Protein AF-A0A5D0MLZ3-F1 (afdb_monomer)

Sequence (63 aa):
MSVKKELELRIKELEKEIENTEGTKCEVYSRIVGYHRPVENWNDGKKDEFYHRQDYKESVSDT

Nearest PDB structures (foldseek):
  7dej-assembly2_B  TM=2.769E-01  e=5.225E+00  Homo sapiens

Foldseek 3Di:
DPVVVVVVVVVVVVVVVVVPDDDDDDFDWDDQPHDIDGPVPDDPVSVVVVVVDDDDDDDPPPD

pLDDT: mean 91.43, std 8.68, range [56.44, 97.19]

Organism: Flexistipes sinusarabici (NCBI:txid2352)

Radius of gyration: 22.99 Å; Cα contacts (8 Å, |Δi|>4): 19; chains: 1; bounding box: 46×46×54 Å

Mean predicted aligned error: 8.13 Å

InterPro domains:
  IPR012833 Ribonucleoside-triphosphate reductase, anaerobic [PF13597] (24-56)

Solvent-accessible surface area (backbone atoms only — not comparable to full-atom values): 4284 Å² total; per-residue (Å²): 144,57,67,69,62,52,51,54,52,50,49,55,51,51,53,52,51,57,72,70,58,81,83,79,91,75,90,53,70,45,76,72,90,91,50,76,42,52,56,89,74,56,53,70,71,56,53,55,53,56,73,69,60,78,81,89,73,79,79,81,73,93,122

Secondary structure (DSSP, 8-state):
--HHHHHHHHHHHHHHHHHT--PPP---EEE-SSSEEEGGG--HHHHHHHHH--PPPP-----

Structure (mmCIF, N/CA/C/O backbone):
data_AF-A0A5D0MLZ3-F1
#
_entry.id   AF-A0A5D0MLZ3-F1
#
loop_
_atom_site.group_PDB
_atom_site.id
_atom_site.type_symbol
_atom_site.label_atom_id
_atom_site.label_alt_id
_atom_site.label_comp_id
_atom_site.label_asym_id
_atom_site.label_entity_id
_atom_site.label_seq_id
_atom_site.pdbx_PDB_ins_code
_atom_site.Cartn_x
_atom_site.Cartn_y
_atom_site.Cartn_z
_atom_site.occupancy
_atom_site.B_iso_or_equiv
_atom_site.auth_seq_id
_atom_site.auth_comp_id
_atom_site.auth_asym_id
_atom_site.auth_atom_id
_atom_site.pdbx_PDB_model_num
ATOM 1 N N . MET A 1 1 ? -28.549 -4.716 37.962 1.00 60.56 1 MET A N 1
ATOM 2 C CA . MET A 1 1 ? -28.462 -4.066 36.634 1.00 60.56 1 MET A CA 1
ATOM 3 C C . MET A 1 1 ? -27.580 -2.821 36.731 1.00 60.56 1 MET A C 1
ATOM 5 O O . MET A 1 1 ? -28.105 -1.739 36.930 1.00 60.56 1 MET A O 1
ATOM 9 N N . SER A 1 2 ? -26.253 -2.966 36.667 1.00 75.56 2 SER A N 1
ATOM 10 C CA . SER A 1 2 ? -25.322 -1.819 36.754 1.00 75.56 2 SER A CA 1
ATOM 11 C C . SER A 1 2 ? -24.150 -1.998 35.789 1.00 75.56 2 SER A C 1
ATOM 13 O O . SER A 1 2 ? -23.901 -1.141 34.954 1.00 75.56 2 SER A O 1
ATOM 15 N N . VAL A 1 3 ? -23.555 -3.194 35.788 1.00 91.44 3 VAL A N 1
ATOM 16 C CA . VAL A 1 3 ? -22.372 -3.528 34.976 1.00 91.44 3 VAL A CA 1
ATOM 17 C C . VAL A 1 3 ? -22.634 -3.466 33.468 1.00 91.44 3 VAL A C 1
ATOM 19 O O . VAL A 1 3 ? -21.847 -2.896 32.727 1.00 91.44 3 VAL A O 1
ATOM 22 N N . LYS A 1 4 ? -23.767 -4.001 32.990 1.00 92.19 4 LYS A N 1
ATOM 23 C CA . LYS A 1 4 ? -24.088 -3.991 31.551 1.00 92.19 4 LYS A CA 1
ATOM 24 C C . LYS A 1 4 ? -24.171 -2.566 30.986 1.00 92.19 4 LYS A C 1
ATOM 26 O O . LYS A 1 4 ? -23.649 -2.305 29.913 1.00 92.19 4 LYS A O 1
ATOM 31 N N . LYS A 1 5 ? -24.783 -1.650 31.740 1.00 92.75 5 LYS A N 1
ATOM 32 C CA . LYS A 1 5 ? -24.957 -0.250 31.336 1.00 92.75 5 LYS A CA 1
ATOM 33 C C . LYS A 1 5 ? -23.622 0.500 31.306 1.00 92.75 5 LYS A C 1
ATOM 35 O O . LYS A 1 5 ? -23.403 1.333 30.437 1.00 92.75 5 LYS A O 1
ATOM 40 N N . GLU A 1 6 ? -22.736 0.190 32.246 1.00 93.88 6 GLU A N 1
ATOM 41 C CA . GLU A 1 6 ? -21.379 0.739 32.294 1.00 93.88 6 GLU A CA 1
ATOM 42 C C . GLU A 1 6 ? -20.532 0.263 31.107 1.00 93.88 6 GLU A C 1
ATOM 44 O O . GLU A 1 6 ? -19.879 1.070 30.452 1.00 93.88 6 GLU A O 1
ATOM 49 N N . LEU A 1 7 ? -20.620 -1.024 30.760 1.00 95.44 7 LEU A N 1
ATOM 50 C CA . LEU A 1 7 ? -19.939 -1.579 29.590 1.00 95.44 7 LEU A CA 1
ATOM 51 C C . LEU A 1 7 ? -20.455 -0.979 28.277 1.00 95.44 7 LEU A C 1
ATOM 53 O O . LEU A 1 7 ? -19.656 -0.653 27.407 1.00 95.44 7 LEU A O 1
ATOM 57 N N . GLU A 1 8 ? -21.768 -0.791 28.138 1.00 96.50 8 GLU A N 1
ATOM 58 C CA . GLU A 1 8 ? -22.363 -0.148 26.956 1.00 96.50 8 GLU A CA 1
ATOM 59 C C . GLU A 1 8 ? -21.882 1.300 26.789 1.00 96.50 8 GLU A C 1
ATOM 61 O O . GLU A 1 8 ? -21.551 1.722 25.680 1.00 96.50 8 GLU A O 1
ATOM 66 N N . LEU A 1 9 ? -21.791 2.055 27.889 1.00 95.44 9 LEU A N 1
ATOM 67 C CA . LEU A 1 9 ? -21.225 3.405 27.874 1.00 95.44 9 LEU A CA 1
ATOM 68 C C . LEU A 1 9 ? -19.748 3.386 27.476 1.00 95.44 9 LEU A C 1
ATOM 70 O O . LEU A 1 9 ? -19.335 4.178 26.632 1.00 95.44 9 LEU A O 1
ATOM 74 N N . ARG A 1 10 ? -18.973 2.444 28.024 1.00 95.81 10 ARG A N 1
ATOM 75 C CA . ARG A 1 10 ? -17.549 2.312 27.719 1.00 95.81 10 ARG A CA 1
ATOM 76 C C . ARG A 1 10 ? -17.292 1.947 26.258 1.00 95.81 10 ARG A C 1
ATOM 78 O O . ARG A 1 10 ? -16.383 2.507 25.655 1.00 95.81 10 ARG A O 1
ATOM 85 N N . ILE A 1 11 ? -18.086 1.042 25.684 1.00 96.81 11 ILE A N 1
ATOM 86 C CA . ILE A 1 11 ? -18.006 0.691 24.257 1.00 96.81 11 ILE A CA 1
ATOM 87 C C . ILE A 1 11 ? -18.255 1.934 23.405 1.00 96.81 11 ILE A C 1
ATOM 89 O O . ILE A 1 11 ? -17.442 2.246 22.544 1.00 96.81 11 ILE A O 1
ATOM 93 N N . LYS A 1 12 ? -19.311 2.696 23.708 1.00 96.50 12 LYS A N 1
ATOM 94 C CA . LYS A 1 12 ? -19.653 3.917 22.968 1.00 96.50 12 LYS A CA 1
ATOM 95 C C . LYS A 1 12 ? -18.543 4.975 23.017 1.00 96.50 12 LYS A C 1
ATOM 97 O O . LYS A 1 12 ? -18.315 5.684 22.040 1.00 96.50 12 LYS A O 1
ATOM 102 N N . GLU A 1 13 ? -17.870 5.114 24.156 1.00 95.94 13 GLU A N 1
ATOM 103 C CA . GLU A 1 13 ? -16.715 6.008 24.289 1.00 95.94 13 GLU A CA 1
ATOM 104 C C . GLU A 1 13 ? -15.530 5.542 23.441 1.00 95.94 13 GLU A C 1
ATOM 106 O O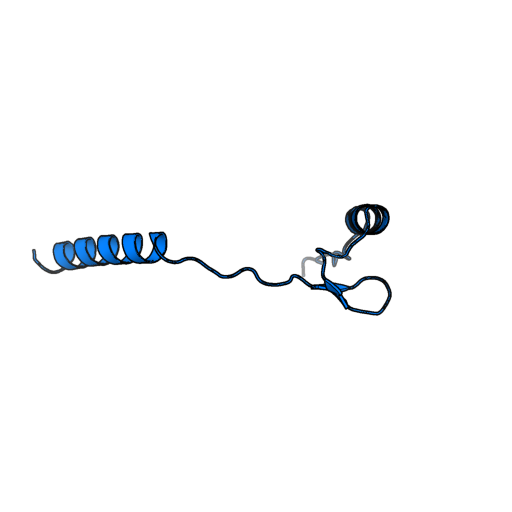 . GLU A 1 13 ? -14.945 6.351 22.726 1.00 95.94 13 GLU A O 1
ATOM 111 N N . LEU A 1 14 ? -15.210 4.246 23.484 1.00 95.12 14 LEU A N 1
ATOM 112 C CA . LEU A 1 14 ? -14.111 3.660 22.715 1.00 95.12 14 LEU A CA 1
ATOM 113 C C . LEU A 1 14 ? -14.364 3.727 21.206 1.00 95.12 14 LEU A C 1
ATOM 115 O O . LEU A 1 14 ? -13.448 4.025 20.450 1.00 95.12 14 LEU A O 1
ATOM 119 N N . GLU A 1 15 ? -15.600 3.505 20.758 1.00 95.44 15 GLU A N 1
ATOM 120 C CA . GLU A 1 15 ? -15.987 3.672 19.351 1.00 95.44 15 GLU A CA 1
ATOM 121 C C . GLU A 1 15 ? -15.750 5.109 18.877 1.00 95.44 15 GLU A C 1
ATOM 123 O O . GLU A 1 15 ? -15.194 5.325 17.801 1.00 95.44 15 GLU A O 1
ATOM 128 N N . LYS A 1 16 ? -16.094 6.098 19.711 1.00 94.31 16 LYS A N 1
ATOM 129 C CA . LYS A 1 16 ? -15.829 7.511 19.425 1.00 94.31 16 LYS A CA 1
ATOM 130 C C . LYS A 1 16 ? -14.330 7.830 19.422 1.00 94.31 16 LYS A C 1
ATOM 132 O O . LYS A 1 16 ? -13.880 8.670 18.649 1.00 94.31 16 LYS A O 1
ATOM 137 N N . GLU A 1 17 ? -13.548 7.207 20.295 1.00 93.12 17 GLU A N 1
ATOM 138 C CA . GLU A 1 17 ? -12.092 7.374 20.330 1.00 93.12 17 GLU A CA 1
ATOM 139 C C . GLU A 1 17 ? -11.430 6.782 19.076 1.00 93.12 17 GLU A C 1
ATOM 141 O O . GLU A 1 17 ? -10.584 7.432 18.463 1.00 93.12 17 GLU A O 1
ATOM 146 N N . ILE A 1 18 ? -11.886 5.606 18.634 1.00 93.12 18 ILE A N 1
ATOM 147 C CA . ILE A 1 18 ? -11.465 4.984 17.372 1.00 93.12 18 ILE A CA 1
ATOM 148 C C . ILE A 1 18 ? -11.817 5.884 16.183 1.00 93.12 18 ILE A C 1
ATOM 150 O O . ILE A 1 18 ? -10.968 6.097 15.324 1.00 93.12 18 ILE A O 1
ATOM 154 N N . GLU A 1 19 ? -13.025 6.455 16.147 1.00 93.31 19 GLU A N 1
ATOM 155 C CA . GLU A 1 19 ? -13.448 7.380 15.083 1.00 93.31 19 GLU A CA 1
ATOM 156 C C . GLU A 1 19 ? -12.547 8.623 14.992 1.00 93.31 19 GLU A C 1
ATOM 158 O O . GLU A 1 19 ? -12.268 9.104 13.897 1.00 93.31 19 GLU A O 1
ATOM 163 N N . ASN A 1 20 ? -12.059 9.124 16.130 1.00 89.44 20 ASN A N 1
ATOM 164 C CA . ASN A 1 20 ? -11.181 10.297 16.186 1.00 89.44 20 ASN A CA 1
ATOM 165 C C . ASN A 1 20 ? -9.687 9.961 16.061 1.00 89.44 20 ASN A C 1
ATOM 167 O O . ASN A 1 20 ? -8.852 10.864 16.111 1.00 89.44 20 ASN A O 1
ATOM 171 N N . THR A 1 21 ? -9.329 8.686 15.923 1.00 91.62 21 THR A N 1
ATOM 172 C CA . THR A 1 21 ? -7.937 8.273 15.754 1.00 91.62 21 THR A CA 1
ATOM 173 C C . THR A 1 21 ? -7.565 8.323 14.273 1.00 91.62 21 THR A C 1
ATOM 175 O O . THR A 1 21 ? -8.071 7.538 13.474 1.00 91.62 21 THR A O 1
ATOM 178 N N . GLU A 1 22 ? -6.635 9.207 13.903 1.00 90.75 22 GLU A N 1
ATOM 179 C CA . GLU A 1 22 ? -6.053 9.252 12.558 1.00 90.75 22 GLU A CA 1
ATOM 180 C C . GLU A 1 22 ? -4.603 8.747 12.546 1.00 90.75 22 GLU A C 1
ATOM 182 O O . GLU A 1 22 ? -3.804 9.031 13.439 1.00 90.75 22 GLU A O 1
ATOM 187 N N . GLY A 1 23 ? -4.261 7.959 11.525 1.00 89.19 23 GLY A N 1
ATOM 188 C CA . GLY A 1 23 ? -2.888 7.522 11.280 1.00 89.19 23 GLY A CA 1
ATOM 189 C C . GLY A 1 23 ? -2.105 8.543 10.455 1.00 89.19 23 GLY A C 1
ATOM 190 O O . GLY A 1 23 ? -2.674 9.338 9.710 1.00 89.19 23 GLY A O 1
ATOM 191 N N . THR A 1 24 ? -0.776 8.482 10.523 1.00 90.81 24 THR A N 1
ATOM 192 C CA . THR A 1 24 ? 0.093 9.214 9.594 1.00 90.81 24 THR A CA 1
ATOM 193 C C . THR A 1 24 ? 0.376 8.384 8.345 1.00 90.81 24 THR A C 1
ATOM 195 O O . THR A 1 24 ? 0.325 7.151 8.358 1.00 90.81 24 THR A O 1
ATOM 198 N N . LYS A 1 25 ? 0.683 9.058 7.231 1.00 91.94 25 LYS A N 1
ATOM 199 C CA . LYS A 1 25 ? 1.120 8.367 6.013 1.00 91.94 25 LYS A CA 1
ATOM 200 C C . LYS A 1 25 ? 2.450 7.658 6.269 1.00 91.94 25 LYS A C 1
ATOM 202 O O . LYS A 1 25 ? 3.376 8.252 6.816 1.00 91.94 25 LYS A O 1
ATOM 207 N N . CYS A 1 26 ? 2.536 6.410 5.828 1.00 93.94 26 CYS A N 1
ATOM 208 C CA . CYS A 1 26 ? 3.753 5.611 5.849 1.00 93.94 26 CYS A CA 1
ATOM 209 C C . CYS A 1 26 ? 4.229 5.387 4.412 1.00 93.94 26 CYS A C 1
ATOM 211 O O . CYS A 1 26 ? 3.416 5.088 3.534 1.00 93.94 26 CYS A O 1
ATOM 213 N N . GLU A 1 27 ? 5.533 5.519 4.174 1.00 95.56 27 GLU A N 1
ATOM 214 C CA . GLU A 1 27 ? 6.117 5.187 2.878 1.00 95.56 27 GLU A CA 1
ATOM 215 C C . GLU A 1 27 ? 6.104 3.669 2.670 1.00 95.56 27 GLU A C 1
ATOM 217 O O . GLU A 1 27 ? 6.657 2.900 3.460 1.00 95.56 27 GLU A O 1
ATOM 222 N N . VAL A 1 28 ? 5.512 3.223 1.566 1.00 96.06 28 VAL A N 1
ATOM 223 C CA . VAL A 1 28 ? 5.484 1.803 1.209 1.00 96.06 28 VAL A CA 1
ATOM 224 C C . VAL A 1 28 ? 6.661 1.499 0.292 1.00 96.06 28 VAL A C 1
ATOM 226 O O .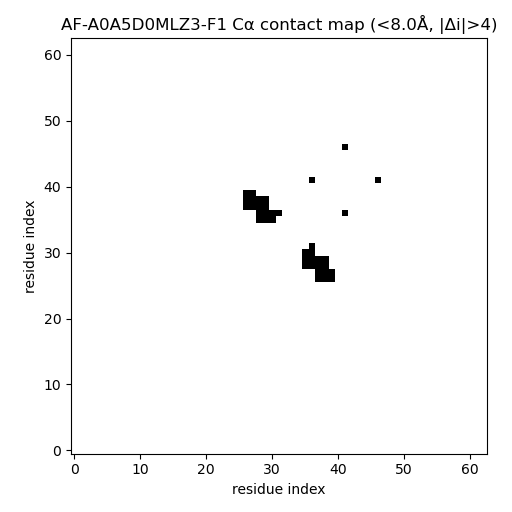 VAL A 1 28 ? 6.776 2.081 -0.785 1.00 96.06 28 VAL A O 1
ATOM 229 N N . TYR A 1 29 ? 7.523 0.564 0.687 1.00 96.81 29 TYR A N 1
ATOM 230 C CA . TYR A 1 29 ? 8.658 0.109 -0.119 1.00 96.81 29 TYR A CA 1
ATOM 231 C C . TYR A 1 29 ? 8.397 -1.289 -0.677 1.00 96.81 29 TYR A C 1
ATOM 233 O O . TYR A 1 29 ? 7.837 -2.149 -0.003 1.00 96.81 29 TYR A O 1
ATOM 241 N N . SER A 1 30 ? 8.852 -1.536 -1.905 1.00 95.12 30 SER A N 1
ATOM 242 C CA . SER A 1 30 ? 8.809 -2.867 -2.517 1.00 95.12 30 SER A CA 1
ATOM 243 C C . SER A 1 30 ? 10.053 -3.132 -3.371 1.00 95.12 30 SER A C 1
ATOM 245 O O . SER A 1 30 ? 10.775 -2.210 -3.773 1.00 95.12 30 SER A O 1
ATOM 247 N N . ARG A 1 31 ? 10.357 -4.416 -3.592 1.00 94.56 31 ARG A N 1
ATOM 248 C CA . ARG A 1 31 ? 11.562 -4.878 -4.292 1.00 94.56 31 ARG A CA 1
ATOM 249 C C . ARG A 1 31 ? 11.382 -4.802 -5.809 1.00 94.56 31 ARG A C 1
ATOM 251 O O . ARG A 1 31 ? 10.511 -5.456 -6.386 1.00 94.56 31 ARG A O 1
ATOM 258 N N . ILE A 1 32 ? 12.281 -4.075 -6.473 1.00 92.88 32 ILE A N 1
ATOM 259 C CA . ILE A 1 32 ? 12.298 -3.935 -7.937 1.00 92.88 32 ILE A CA 1
ATOM 260 C C . ILE A 1 32 ? 13.165 -5.039 -8.569 1.00 92.88 32 ILE A C 1
ATOM 262 O O . ILE A 1 32 ? 12.706 -6.173 -8.691 1.00 92.88 32 ILE A O 1
ATOM 266 N N . VAL A 1 33 ? 14.396 -4.715 -8.977 1.00 90.94 33 VAL A N 1
ATOM 267 C CA . VAL A 1 33 ? 15.396 -5.621 -9.571 1.00 90.94 33 VAL A CA 1
ATOM 268 C C . VAL A 1 33 ? 16.673 -5.546 -8.738 1.00 90.94 33 VAL A C 1
ATOM 270 O O . VAL A 1 33 ? 17.667 -4.951 -9.130 1.00 90.94 33 VAL A O 1
ATOM 273 N N . GLY A 1 34 ? 16.608 -6.093 -7.523 1.00 93.06 34 GLY A N 1
ATOM 274 C CA . GLY A 1 34 ? 17.769 -6.207 -6.630 1.00 93.06 34 GLY A CA 1
ATOM 275 C C . GLY A 1 34 ? 17.828 -5.215 -5.464 1.00 93.06 34 GLY A C 1
ATOM 276 O O . GLY A 1 34 ? 18.636 -5.425 -4.570 1.00 93.06 34 GLY A O 1
ATOM 277 N N . TYR A 1 35 ? 16.951 -4.208 -5.404 1.00 96.00 35 TYR A N 1
ATOM 278 C CA . TYR A 1 35 ? 16.876 -3.258 -4.282 1.00 96.00 35 TYR A CA 1
ATOM 279 C C . TYR A 1 35 ? 15.430 -2.824 -3.977 1.00 96.00 35 TYR A C 1
ATOM 281 O O . TYR A 1 35 ? 14.519 -3.069 -4.777 1.00 96.00 35 TYR A O 1
ATOM 289 N N . HIS A 1 36 ? 15.229 -2.198 -2.812 1.00 96.75 36 HIS A N 1
ATOM 290 C CA . HIS A 1 36 ? 13.946 -1.637 -2.374 1.00 96.75 36 HIS A CA 1
ATOM 291 C C . HIS A 1 36 ? 13.812 -0.174 -2.799 1.00 96.75 36 HIS A C 1
ATOM 293 O O . HIS A 1 36 ? 14.743 0.610 -2.631 1.00 96.75 36 HIS A O 1
ATOM 299 N N . ARG A 1 37 ? 12.642 0.199 -3.320 1.00 95.69 37 ARG A N 1
ATOM 300 C CA . ARG A 1 37 ? 12.307 1.578 -3.704 1.00 95.69 37 ARG A CA 1
ATOM 301 C C . ARG A 1 37 ? 10.896 1.9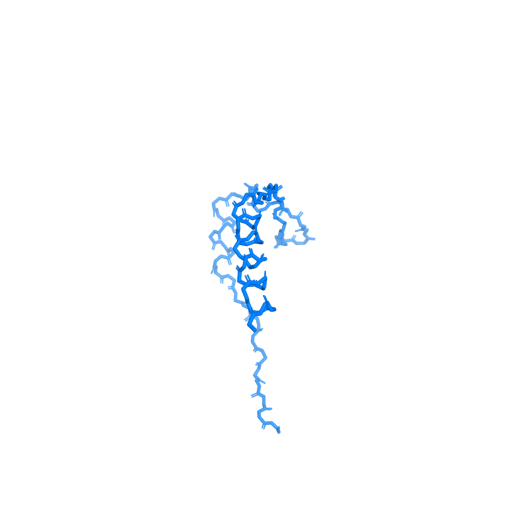18 -3.212 1.00 95.69 37 ARG A C 1
ATOM 303 O O . ARG A 1 37 ? 10.046 1.021 -3.277 1.00 95.69 37 ARG A O 1
ATOM 310 N N . PRO A 1 38 ? 10.621 3.173 -2.802 1.00 97.12 38 PRO A N 1
ATOM 311 C CA . PRO A 1 38 ? 9.260 3.614 -2.513 1.00 97.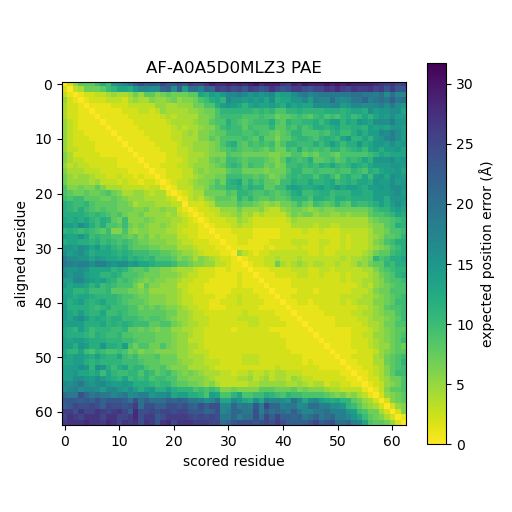12 38 PRO A CA 1
ATOM 312 C C . PRO A 1 38 ? 8.346 3.345 -3.706 1.00 97.12 38 PRO A C 1
ATOM 314 O O . PRO A 1 38 ? 8.703 3.679 -4.840 1.00 97.12 38 PRO A O 1
ATOM 317 N N . VAL A 1 39 ? 7.180 2.756 -3.456 1.00 95.69 39 VAL A N 1
ATOM 318 C CA . VAL A 1 39 ? 6.161 2.453 -4.471 1.00 95.69 39 VAL A CA 1
ATOM 319 C C . VAL A 1 39 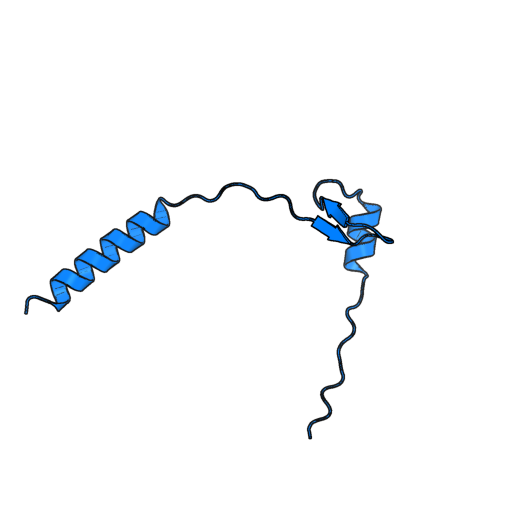? 5.651 3.736 -5.127 1.00 95.69 39 VAL A C 1
ATOM 321 O O . VAL A 1 39 ? 5.436 3.767 -6.336 1.00 95.69 39 VAL A O 1
ATOM 324 N N . GLU A 1 40 ? 5.567 4.829 -4.365 1.00 95.69 40 GLU A N 1
ATOM 325 C CA . GLU A 1 40 ? 5.199 6.159 -4.872 1.00 95.69 40 GLU A CA 1
ATOM 326 C C . GLU A 1 40 ? 6.153 6.663 -5.966 1.00 95.69 40 GLU A C 1
ATOM 328 O O . GLU A 1 40 ? 5.744 7.394 -6.864 1.00 95.69 40 GLU A O 1
ATOM 333 N N . ASN A 1 41 ? 7.408 6.204 -5.957 1.00 95.50 41 ASN A N 1
ATOM 334 C CA . ASN A 1 41 ? 8.430 6.615 -6.917 1.00 95.50 41 ASN A CA 1
ATOM 335 C C . ASN A 1 41 ? 8.503 5.710 -8.157 1.00 95.50 41 ASN A C 1
ATOM 337 O O . ASN A 1 41 ? 9.477 5.806 -8.910 1.00 95.50 41 ASN A O 1
ATOM 341 N N . TRP A 1 42 ? 7.564 4.786 -8.364 1.00 95.75 42 TRP A N 1
ATOM 342 C CA . TRP A 1 42 ? 7.569 3.897 -9.529 1.00 95.75 42 TRP A CA 1
ATOM 343 C C . TRP A 1 42 ? 7.065 4.617 -10.784 1.00 95.75 42 TRP A C 1
ATOM 345 O O . TRP A 1 42 ? 6.075 5.344 -10.743 1.00 95.75 42 TRP A O 1
ATOM 355 N N . ASN A 1 43 ? 7.729 4.380 -11.918 1.00 95.25 43 ASN A 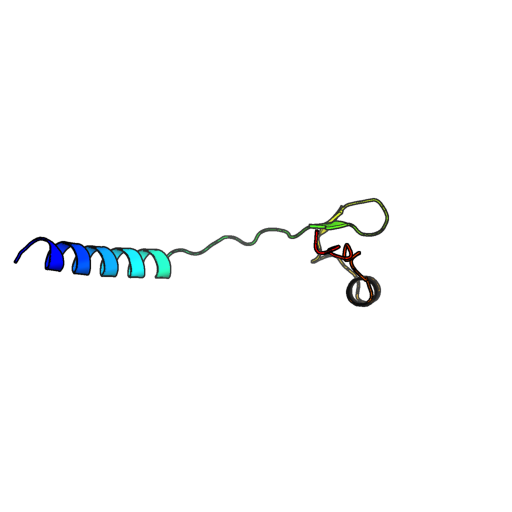N 1
ATOM 356 C CA . ASN A 1 43 ? 7.217 4.791 -13.225 1.00 95.25 43 ASN A CA 1
ATOM 357 C C . ASN A 1 43 ? 6.123 3.822 -13.709 1.00 95.25 43 ASN A C 1
ATOM 359 O O . ASN A 1 43 ? 5.956 2.735 -13.152 1.00 95.25 43 ASN A O 1
ATOM 363 N N . ASP A 1 44 ? 5.397 4.199 -14.760 1.00 97.19 44 ASP A N 1
ATOM 364 C CA . ASP A 1 44 ? 4.228 3.436 -15.218 1.00 97.19 44 ASP A CA 1
ATOM 365 C C . ASP A 1 44 ? 4.601 2.033 -15.707 1.00 97.19 44 ASP A C 1
ATOM 367 O O . ASP A 1 44 ? 4.016 1.053 -15.259 1.00 97.19 44 ASP A O 1
ATOM 371 N N . GLY A 1 45 ? 5.687 1.901 -16.475 1.00 96.19 45 GLY A N 1
ATOM 372 C CA . GLY A 1 45 ? 6.164 0.587 -16.917 1.00 96.19 45 GLY A CA 1
ATOM 373 C C . GLY A 1 45 ? 6.541 -0.358 -15.768 1.00 96.19 45 GLY A C 1
ATOM 374 O O . GLY A 1 45 ? 6.377 -1.570 -15.892 1.00 96.19 45 GLY A O 1
ATOM 375 N N . LYS A 1 46 ? 7.016 0.164 -14.625 1.00 95.31 46 LYS A N 1
ATOM 376 C CA . LYS A 1 46 ? 7.306 -0.671 -13.453 1.00 95.31 46 LYS A CA 1
ATOM 377 C C . LYS A 1 46 ? 6.039 -1.108 -12.724 1.00 95.31 46 LYS A C 1
ATOM 379 O O . LYS A 1 46 ? 6.003 -2.231 -12.225 1.00 95.31 46 LYS A O 1
ATOM 384 N N . LYS A 1 47 ? 5.027 -0.240 -12.653 1.00 95.44 47 LYS A N 1
ATOM 385 C CA . LYS A 1 47 ? 3.710 -0.601 -12.111 1.00 95.44 47 LYS A CA 1
ATOM 386 C C . LYS A 1 47 ? 3.093 -1.712 -12.960 1.00 95.44 47 LYS A C 1
ATOM 388 O O . LYS A 1 47 ?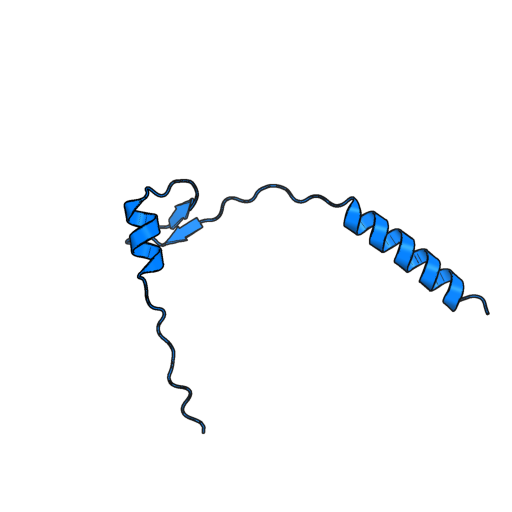 2.722 -2.742 -12.408 1.00 95.44 47 LYS A O 1
ATOM 393 N N . ASP A 1 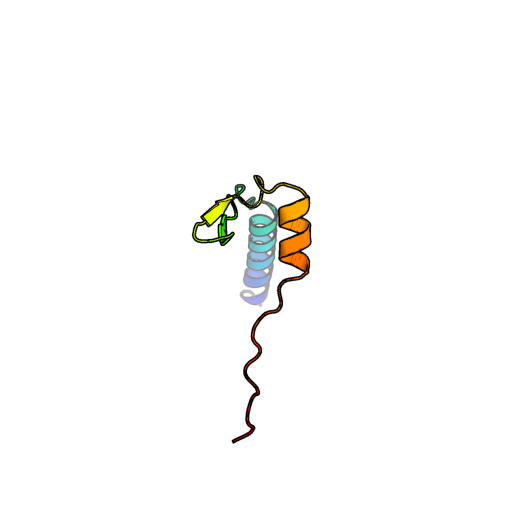48 ? 3.106 -1.550 -14.283 1.00 97.19 48 ASP A N 1
ATOM 394 C CA . ASP A 1 48 ? 2.604 -2.553 -15.223 1.00 97.19 48 ASP A CA 1
ATOM 395 C C . ASP A 1 48 ? 3.363 -3.878 -15.098 1.00 97.19 48 ASP A C 1
ATOM 397 O O . ASP A 1 48 ? 2.739 -4.926 -14.956 1.00 97.19 48 ASP A O 1
ATOM 401 N N . GLU A 1 49 ? 4.702 -3.868 -15.082 1.00 96.12 49 GLU A N 1
ATOM 402 C CA . GLU A 1 49 ? 5.487 -5.097 -14.876 1.00 96.12 49 GLU A CA 1
ATOM 403 C C . GLU A 1 49 ? 5.144 -5.785 -13.554 1.00 96.12 49 GLU A C 1
ATOM 405 O O . GLU A 1 49 ? 5.017 -7.009 -13.528 1.00 96.12 49 GLU A O 1
ATOM 410 N N . PHE A 1 50 ? 4.963 -5.027 -12.469 1.00 94.94 50 PHE A N 1
ATOM 411 C CA . PHE A 1 50 ? 4.610 -5.598 -11.173 1.00 94.94 50 PHE A CA 1
ATOM 412 C C . PHE A 1 50 ? 3.268 -6.338 -11.219 1.00 94.94 50 PHE A C 1
ATOM 414 O O . PHE A 1 50 ? 3.185 -7.439 -10.682 1.00 94.94 50 PHE A O 1
ATOM 421 N N . TYR A 1 51 ? 2.257 -5.798 -11.908 1.00 95.00 51 TYR A N 1
ATOM 422 C CA . TYR A 1 51 ? 0.959 -6.467 -12.079 1.00 95.00 51 TYR A CA 1
ATOM 423 C C . TYR A 1 51 ? 1.036 -7.776 -12.874 1.00 95.00 51 TYR A C 1
ATOM 425 O O . TYR A 1 51 ? 0.176 -8.639 -12.711 1.00 95.00 51 TYR A O 1
ATOM 433 N N . HIS A 1 52 ? 2.063 -7.950 -13.706 1.00 96.69 52 HIS A N 1
ATOM 434 C CA . HIS A 1 52 ? 2.284 -9.190 -14.451 1.00 96.69 52 HIS A CA 1
ATOM 435 C C . HIS A 1 52 ? 3.090 -10.238 -13.666 1.00 96.69 52 HIS A C 1
ATOM 437 O O . HIS A 1 52 ? 3.192 -11.382 -14.118 1.00 96.69 52 HIS A O 1
ATOM 443 N N . ARG A 1 53 ? 3.661 -9.893 -12.500 1.00 95.06 53 ARG A N 1
ATOM 444 C CA . ARG A 1 53 ? 4.391 -10.857 -11.662 1.00 95.06 53 ARG A CA 1
ATOM 445 C C . ARG A 1 53 ? 3.455 -11.964 -11.189 1.00 95.06 53 ARG A C 1
ATOM 447 O O . ARG A 1 53 ? 2.293 -11.726 -10.881 1.00 95.06 53 ARG A O 1
ATOM 454 N N . GLN A 1 54 ? 3.985 -13.179 -11.130 1.00 94.88 54 GLN A N 1
ATOM 455 C CA . GLN A 1 54 ? 3.279 -14.335 -10.595 1.00 94.88 54 GLN A CA 1
ATOM 456 C C . 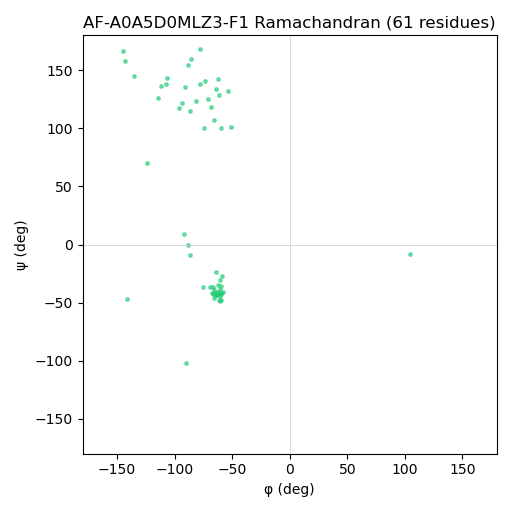GLN A 1 54 ? 3.993 -14.796 -9.335 1.00 94.88 54 GLN A C 1
ATOM 458 O O . GLN A 1 54 ? 5.202 -15.045 -9.358 1.00 94.88 54 GLN A O 1
ATOM 463 N N . ASP A 1 55 ? 3.237 -14.910 -8.250 1.00 91.56 55 ASP A N 1
ATOM 464 C CA . ASP A 1 55 ? 3.739 -15.505 -7.023 1.00 91.56 55 ASP A CA 1
ATOM 465 C C . ASP A 1 55 ? 3.846 -17.017 -7.195 1.00 91.56 55 ASP A C 1
ATOM 467 O O . ASP A 1 55 ? 2.981 -17.668 -7.792 1.00 91.56 55 ASP A O 1
ATOM 471 N N . TYR A 1 56 ? 4.909 -17.589 -6.641 1.00 92.50 56 TYR A N 1
ATOM 472 C CA . TYR A 1 56 ? 5.013 -19.033 -6.542 1.00 92.50 56 TYR A CA 1
ATOM 473 C C . TYR A 1 56 ? 3.972 -19.535 -5.539 1.00 92.50 56 TYR A C 1
ATOM 475 O O . TYR A 1 56 ? 4.011 -19.178 -4.361 1.00 92.50 56 TYR A O 1
ATOM 483 N N . LYS A 1 57 ? 3.041 -20.366 -6.006 1.00 90.50 57 LYS A N 1
ATOM 484 C CA . LYS A 1 57 ? 2.118 -21.100 -5.140 1.00 90.50 57 LYS A CA 1
ATOM 485 C C . LYS A 1 57 ? 2.700 -22.484 -4.920 1.00 90.50 57 LYS A C 1
ATOM 487 O O . LYS A 1 57 ? 2.859 -23.239 -5.877 1.00 90.50 57 LYS A O 1
ATOM 492 N N . GLU A 1 58 ? 3.022 -22.806 -3.674 1.00 86.06 58 GLU A N 1
ATOM 493 C CA . GLU A 1 58 ? 3.339 -24.180 -3.311 1.00 86.06 58 GLU A CA 1
ATOM 494 C C . GLU A 1 58 ? 2.101 -25.042 -3.584 1.00 86.06 58 GLU A C 1
ATOM 496 O O . GLU A 1 58 ? 0.985 -24.694 -3.189 1.00 86.06 58 GLU A O 1
ATOM 501 N N . SER A 1 59 ? 2.274 -26.142 -4.317 1.00 80.06 59 SER A N 1
ATOM 502 C CA . SER A 1 59 ? 1.227 -27.148 -4.422 1.00 80.06 59 SER A CA 1
ATOM 503 C C . SER A 1 59 ? 1.068 -27.754 -3.037 1.00 80.06 59 SER A C 1
ATOM 505 O O . SER A 1 59 ? 1.954 -28.486 -2.599 1.00 80.06 59 SER A O 1
ATOM 507 N N . VAL A 1 60 ? -0.022 -27.427 -2.343 1.00 74.19 60 VAL A N 1
ATOM 508 C CA . VAL A 1 60 ? -0.387 -28.122 -1.110 1.00 74.19 60 VAL A CA 1
ATOM 509 C C . VAL A 1 60 ? -0.581 -29.583 -1.503 1.00 74.19 60 VAL A C 1
ATOM 511 O O . VAL A 1 60 ? -1.573 -29.939 -2.132 1.00 74.19 60 VAL A O 1
ATOM 514 N N . SER A 1 61 ? 0.422 -30.416 -1.246 1.00 68.44 61 SER A N 1
ATOM 515 C CA . SER A 1 61 ? 0.257 -31.857 -1.297 1.00 68.44 61 SER A CA 1
ATOM 516 C C . SER A 1 61 ? -0.519 -32.212 -0.042 1.00 68.44 61 SER A C 1
ATOM 518 O O . SER A 1 61 ? 0.072 -32.228 1.038 1.00 68.44 61 SER A O 1
ATOM 520 N N . ASP A 1 62 ? -1.830 -32.419 -0.179 1.00 66.88 62 ASP A N 1
ATOM 521 C CA . ASP A 1 62 ? -2.673 -32.955 0.888 1.00 66.88 62 ASP A CA 1
ATOM 522 C C . ASP A 1 62 ? -2.017 -34.241 1.414 1.00 66.88 62 ASP A C 1
ATOM 524 O O . ASP A 1 62 ? -2.037 -35.283 0.756 1.00 66.88 62 ASP A O 1
ATOM 528 N N . THR A 1 63 ? -1.344 -34.122 2.558 1.00 56.44 63 THR A N 1
ATOM 529 C CA . THR A 1 63 ? -0.734 -35.218 3.315 1.00 56.44 63 THR A CA 1
ATOM 530 C C . THR A 1 63 ? -1.492 -35.360 4.618 1.00 56.44 63 THR A C 1
ATOM 532 O O . THR A 1 63 ? -1.774 -34.307 5.236 1.00 56.44 63 THR A O 1
#